Protein AF-A0A1Y5DAU6-F1 (afdb_monomer_lite)

Radius of gyration: 13.49 Å; chains: 1; bounding box: 34×20×34 Å

Structure (mmCIF, N/CA/C/O backbone):
data_AF-A0A1Y5DAU6-F1
#
_entry.id   AF-A0A1Y5DAU6-F1
#
loop_
_atom_site.group_PDB
_atom_site.id
_atom_site.type_symbol
_atom_site.label_atom_id
_atom_site.label_alt_id
_atom_site.label_comp_id
_atom_site.label_asym_id
_atom_site.label_entity_id
_atom_site.label_seq_id
_atom_site.pdbx_PDB_ins_code
_atom_site.Cartn_x
_atom_site.Cartn_y
_atom_site.Cartn_z
_atom_site.occupancy
_atom_site.B_iso_or_equiv
_atom_site.auth_seq_id
_atom_site.auth_comp_id
_atom_site.auth_asym_id
_atom_site.auth_atom_id
_atom_site.pdbx_PDB_model_num
ATOM 1 N N . MET A 1 1 ? -5.242 -10.465 -17.627 1.00 55.09 1 MET A N 1
ATOM 2 C CA . MET A 1 1 ? -5.480 -10.802 -16.203 1.00 55.09 1 MET A CA 1
ATOM 3 C C . MET A 1 1 ? -4.977 -9.716 -15.243 1.00 55.09 1 MET A C 1
ATOM 5 O O . MET A 1 1 ? -5.674 -9.472 -14.272 1.00 55.09 1 MET A O 1
ATOM 9 N N . ALA A 1 2 ? -3.863 -9.015 -15.516 1.00 59.81 2 ALA A N 1
ATOM 10 C CA . ALA A 1 2 ? -3.338 -7.936 -14.653 1.00 59.81 2 ALA A CA 1
ATOM 11 C C . ALA A 1 2 ? -4.336 -6.787 -14.362 1.00 59.81 2 ALA A C 1
ATOM 13 O O . ALA A 1 2 ? -4.597 -6.499 -13.199 1.00 59.81 2 ALA A O 1
ATOM 14 N N . GLY A 1 3 ? -5.001 -6.241 -15.389 1.00 65.00 3 GLY A N 1
ATOM 15 C CA . GLY A 1 3 ? -5.938 -5.116 -15.217 1.00 65.00 3 GLY A CA 1
ATOM 16 C C . GLY A 1 3 ? -7.179 -5.394 -14.358 1.00 65.00 3 GLY A C 1
ATOM 17 O O . GLY A 1 3 ? -7.794 -4.468 -13.846 1.00 65.00 3 GLY A O 1
ATOM 18 N N . VAL A 1 4 ? -7.549 -6.663 -14.147 1.00 70.25 4 VAL A N 1
ATOM 19 C CA . VAL A 1 4 ? -8.657 -7.003 -13.235 1.00 70.25 4 VAL A CA 1
ATOM 20 C C . VAL A 1 4 ? -8.229 -6.781 -11.783 1.00 70.25 4 VAL A C 1
ATOM 22 O O . VAL A 1 4 ? -8.992 -6.230 -10.994 1.00 70.25 4 VAL A O 1
ATOM 25 N N . MET A 1 5 ? -6.990 -7.144 -11.437 1.00 64.62 5 MET A N 1
ATOM 26 C CA . MET A 1 5 ? -6.452 -6.952 -10.087 1.00 64.62 5 MET A CA 1
ATOM 27 C C . MET A 1 5 ? -6.249 -5.466 -9.767 1.00 64.62 5 MET A C 1
ATOM 29 O O . MET A 1 5 ? -6.511 -5.066 -8.638 1.00 64.62 5 MET A O 1
ATOM 33 N N . GLU A 1 6 ? -5.889 -4.646 -10.761 1.00 65.00 6 GLU A N 1
ATOM 34 C CA . GLU A 1 6 ? -5.771 -3.180 -10.634 1.00 65.00 6 GLU A CA 1
ATOM 35 C C . GLU A 1 6 ? -7.066 -2.494 -10.197 1.00 65.00 6 GLU A C 1
ATOM 37 O O . GLU A 1 6 ? -7.013 -1.441 -9.573 1.00 65.00 6 GLU A O 1
ATOM 42 N N . ILE A 1 7 ? -8.224 -3.086 -10.497 1.00 73.88 7 ILE A N 1
ATOM 43 C CA . ILE A 1 7 ? -9.532 -2.519 -10.149 1.00 73.88 7 ILE A CA 1
ATOM 44 C C . ILE A 1 7 ? -10.083 -3.185 -8.886 1.00 73.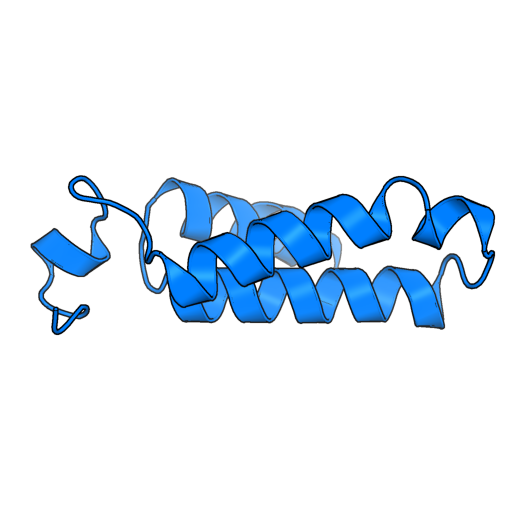88 7 ILE A C 1
ATOM 46 O O . ILE A 1 7 ? -10.603 -2.512 -7.999 1.00 73.88 7 ILE A O 1
ATOM 50 N N . VAL A 1 8 ? -9.948 -4.507 -8.771 1.00 69.62 8 VAL A N 1
ATOM 51 C CA . VAL A 1 8 ? -10.523 -5.277 -7.659 1.00 69.62 8 VAL A CA 1
ATOM 52 C C . VAL A 1 8 ? -9.820 -4.978 -6.331 1.00 69.62 8 VAL A C 1
ATOM 54 O O . VAL A 1 8 ? -10.497 -4.834 -5.317 1.00 69.62 8 VAL A O 1
ATOM 57 N N . LEU A 1 9 ? -8.490 -4.829 -6.314 1.00 64.44 9 LEU A N 1
ATOM 58 C CA . LEU A 1 9 ? -7.727 -4.526 -5.093 1.00 64.44 9 LEU A CA 1
ATOM 59 C C . LEU A 1 9 ? -8.102 -3.184 -4.442 1.00 64.44 9 LEU A C 1
ATOM 61 O O . LEU A 1 9 ? -8.429 -3.182 -3.252 1.00 64.44 9 LEU A O 1
ATOM 65 N N . PRO A 1 10 ? -8.104 -2.048 -5.166 1.00 65.12 10 PRO A N 1
ATOM 66 C CA . PRO A 1 10 ? -8.539 -0.783 -4.585 1.00 65.12 10 PRO A CA 1
ATOM 67 C C . PRO A 1 10 ? -10.037 -0.769 -4.269 1.00 65.12 10 PRO A C 1
ATOM 69 O O . PRO A 1 10 ? -10.429 -0.116 -3.307 1.00 65.12 10 PRO A O 1
ATOM 72 N N . LEU A 1 11 ? -10.874 -1.517 -4.999 1.00 69.50 11 LEU A N 1
ATOM 73 C CA . LEU A 1 11 ? -12.302 -1.632 -4.687 1.00 69.50 11 LEU A CA 1
ATOM 74 C C . LEU A 1 11 ? -12.544 -2.383 -3.367 1.00 69.50 11 LEU A C 1
ATOM 76 O O . LEU A 1 11 ? -13.351 -1.939 -2.556 1.00 69.50 11 LEU A O 1
ATOM 80 N N . LEU A 1 12 ? -11.815 -3.473 -3.109 1.00 62.94 12 LEU A N 1
ATOM 81 C CA . LEU A 1 12 ? -11.863 -4.192 -1.828 1.00 62.94 12 LEU A CA 1
ATOM 82 C C . LEU A 1 12 ? -11.407 -3.309 -0.661 1.00 62.94 12 LEU A C 1
ATOM 84 O O . LEU A 1 12 ? -11.998 -3.348 0.418 1.00 62.94 12 LEU A O 1
ATOM 88 N N . LEU A 1 13 ? -10.394 -2.474 -0.900 1.00 64.19 13 LEU A N 1
ATOM 89 C CA . LEU A 1 13 ? -9.892 -1.515 0.079 1.00 64.19 13 LEU A CA 1
ATOM 90 C C . LEU A 1 13 ? -10.887 -0.366 0.317 1.00 64.19 13 LEU A C 1
ATOM 92 O O . LEU A 1 13 ? -11.079 0.041 1.458 1.00 64.19 13 LEU A O 1
ATOM 96 N N . PHE A 1 14 ? -11.582 0.097 -0.726 1.00 65.50 14 PHE A N 1
ATOM 97 C CA . PHE A 1 14 ? -12.648 1.101 -0.626 1.00 65.50 14 PHE A CA 1
ATOM 98 C C . PHE A 1 14 ? -13.863 0.585 0.154 1.00 65.50 14 PHE A C 1
ATOM 100 O O . PHE A 1 14 ? -14.444 1.304 0.963 1.00 65.50 14 PHE A O 1
ATOM 107 N N . VAL A 1 15 ? -14.232 -0.676 -0.071 1.00 60.00 15 VAL A N 1
ATOM 108 C CA . VAL A 1 15 ? -15.338 -1.354 0.619 1.00 60.00 15 VAL A CA 1
ATOM 109 C C . VAL A 1 15 ? -14.949 -1.742 2.057 1.00 60.00 15 VAL A C 1
ATOM 111 O O . VAL A 1 15 ? -15.820 -1.984 2.889 1.00 60.00 15 VAL A O 1
ATOM 114 N N . GLY A 1 16 ? -13.655 -1.734 2.390 1.00 60.09 16 GLY A N 1
ATOM 115 C CA . GLY A 1 16 ? -13.168 -2.014 3.737 1.00 60.09 16 GLY A CA 1
ATOM 116 C C . GLY A 1 16 ? -13.391 -3.471 4.143 1.00 60.09 16 GLY A C 1
ATOM 117 O O . GLY A 1 16 ? -13.825 -3.735 5.257 1.00 60.09 16 GLY A O 1
ATOM 118 N N . LEU A 1 17 ? -13.198 -4.419 3.224 1.00 56.81 17 LEU A N 1
ATOM 119 C CA . LEU A 1 17 ? -13.286 -5.855 3.503 1.00 56.81 17 LEU A CA 1
ATOM 120 C C . LEU A 1 17 ? -11.893 -6.469 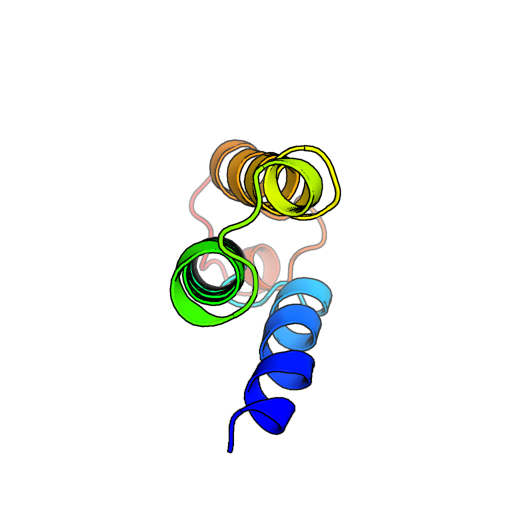3.324 1.00 56.81 17 LEU A C 1
ATOM 122 O O . LEU A 1 17 ? -11.301 -6.355 2.252 1.00 56.81 17 LEU A O 1
ATOM 126 N N . PHE A 1 18 ? -11.356 -7.114 4.362 1.00 62.41 18 PHE A N 1
ATOM 127 C CA . PHE A 1 18 ? -9.967 -7.581 4.438 1.00 62.41 18 PHE A CA 1
ATOM 128 C C . PHE A 1 18 ? -8.926 -6.475 4.224 1.00 62.41 18 PHE A C 1
ATOM 130 O O . PHE A 1 18 ? -7.874 -6.693 3.623 1.00 62.41 18 PHE A O 1
ATOM 137 N N . SER A 1 19 ? -9.169 -5.280 4.752 1.00 65.31 19 SER A N 1
ATOM 138 C CA . SER A 1 19 ? -8.402 -4.071 4.435 1.00 65.31 19 SER A CA 1
ATOM 139 C C . SER A 1 19 ? -6.898 -4.173 4.713 1.00 65.31 19 SER A C 1
ATOM 141 O O . SER A 1 19 ? -6.096 -3.595 3.985 1.00 65.31 19 SER A O 1
ATOM 143 N N . ARG A 1 20 ? -6.481 -4.945 5.730 1.00 71.44 20 ARG A N 1
ATOM 144 C CA . ARG A 1 20 ? -5.052 -5.212 5.989 1.00 71.44 20 ARG A CA 1
ATOM 145 C C . ARG A 1 20 ? -4.431 -6.105 4.917 1.00 71.44 20 ARG A C 1
ATOM 147 O O . ARG A 1 20 ? -3.320 -5.845 4.471 1.00 71.44 20 ARG A O 1
ATOM 154 N N . PHE A 1 21 ? -5.154 -7.136 4.487 1.00 69.31 21 PHE A N 1
ATOM 155 C CA . PHE A 1 21 ? -4.734 -8.001 3.385 1.00 69.31 21 PHE A CA 1
ATOM 156 C C . PHE A 1 21 ? -4.714 -7.234 2.058 1.00 69.31 21 PHE A C 1
ATOM 158 O O . PHE A 1 21 ? -3.764 -7.375 1.294 1.00 69.31 21 PHE A O 1
ATOM 165 N N . ALA A 1 22 ? -5.702 -6.369 1.818 1.00 72.88 22 ALA A N 1
ATOM 166 C CA . ALA A 1 22 ? -5.747 -5.496 0.649 1.00 72.88 22 ALA A CA 1
ATOM 167 C C . ALA A 1 22 ? -4.580 -4.491 0.637 1.00 72.88 22 ALA A C 1
ATOM 169 O O . ALA A 1 22 ? -3.927 -4.330 -0.391 1.00 72.88 22 ALA A O 1
ATOM 170 N N . ALA A 1 23 ? -4.252 -3.877 1.781 1.00 77.06 23 ALA A N 1
ATOM 171 C CA . ALA A 1 23 ? -3.092 -2.993 1.911 1.00 77.06 23 ALA A CA 1
ATOM 172 C C . ALA A 1 23 ? -1.768 -3.728 1.643 1.00 77.06 23 ALA A C 1
ATOM 174 O O . ALA A 1 23 ? -0.930 -3.233 0.893 1.00 77.06 23 ALA A O 1
ATOM 175 N N . LEU A 1 24 ? -1.598 -4.935 2.196 1.00 79.62 24 LEU A N 1
ATOM 176 C CA . LEU A 1 24 ? -0.445 -5.798 1.913 1.00 79.62 24 LEU A CA 1
ATOM 177 C C . LEU A 1 24 ? -0.338 -6.140 0.425 1.00 79.62 24 LEU A C 1
ATOM 179 O O . LEU A 1 24 ? 0.745 -6.061 -0.152 1.00 79.62 24 LEU A O 1
ATOM 183 N N . ALA A 1 25 ? -1.457 -6.485 -0.206 1.00 79.94 25 ALA A N 1
ATOM 184 C CA . ALA A 1 25 ? -1.492 -6.808 -1.623 1.00 79.94 25 ALA A CA 1
ATOM 185 C C . ALA A 1 25 ? -1.180 -5.588 -2.510 1.00 79.94 25 ALA A C 1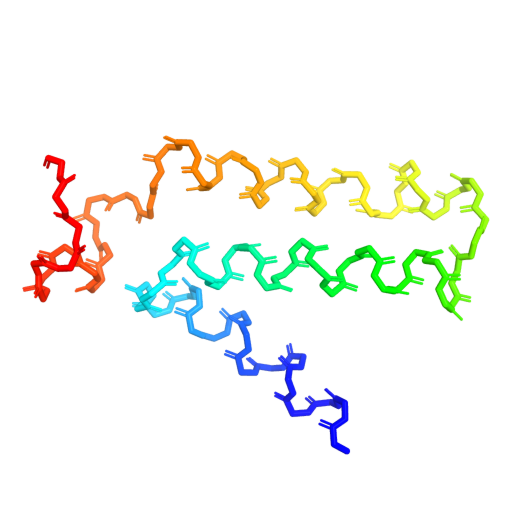
ATOM 187 O O . ALA A 1 25 ? -0.455 -5.735 -3.492 1.00 79.94 25 ALA A O 1
ATOM 188 N N . LEU A 1 26 ? -1.626 -4.380 -2.142 1.00 81.62 26 LEU A N 1
ATOM 189 C CA . LEU A 1 26 ? -1.246 -3.141 -2.835 1.00 81.62 26 LEU A CA 1
ATOM 190 C C . LEU A 1 26 ? 0.240 -2.804 -2.680 1.00 81.62 26 LEU A C 1
ATOM 192 O O . LEU A 1 26 ? 0.867 -2.380 -3.650 1.00 81.62 26 LEU A O 1
ATOM 196 N N . ILE A 1 27 ? 0.829 -3.019 -1.500 1.00 85.56 27 ILE A N 1
ATOM 197 C CA . ILE A 1 27 ? 2.280 -2.864 -1.310 1.00 85.56 27 ILE A CA 1
ATOM 198 C C . ILE A 1 27 ? 3.030 -3.878 -2.176 1.00 85.56 27 ILE A C 1
ATOM 200 O O . ILE A 1 27 ? 3.971 -3.503 -2.871 1.00 85.56 27 ILE A O 1
ATOM 204 N N . GLY A 1 28 ? 2.599 -5.143 -2.183 1.00 85.62 28 GLY A N 1
ATOM 205 C CA . GLY A 1 28 ? 3.193 -6.187 -3.021 1.00 85.62 28 GLY A CA 1
ATOM 206 C C . GLY A 1 28 ? 3.111 -5.854 -4.510 1.00 85.62 28 GLY A C 1
ATOM 207 O O . GLY A 1 28 ? 4.090 -6.003 -5.237 1.00 85.62 28 GLY A O 1
ATOM 208 N N . MET A 1 29 ? 1.974 -5.320 -4.954 1.00 84.50 29 MET A N 1
ATOM 209 C CA . MET A 1 29 ? 1.794 -4.841 -6.320 1.00 84.50 29 MET A CA 1
ATOM 210 C C . MET A 1 29 ? 2.694 -3.642 -6.637 1.00 84.50 29 MET A C 1
ATOM 212 O O . MET A 1 29 ? 3.329 -3.619 -7.687 1.00 84.50 29 MET A O 1
ATOM 216 N N . THR A 1 30 ? 2.803 -2.680 -5.722 1.00 87.50 30 THR A N 1
ATOM 217 C CA . THR A 1 30 ? 3.692 -1.518 -5.878 1.00 87.50 30 THR A CA 1
ATOM 218 C C . THR A 1 30 ? 5.153 -1.959 -5.981 1.00 87.50 30 THR A C 1
ATOM 220 O O . THR A 1 30 ? 5.881 -1.485 -6.849 1.00 87.50 30 THR A O 1
ATOM 223 N N . ALA A 1 31 ? 5.574 -2.921 -5.155 1.00 86.38 31 ALA A N 1
ATOM 224 C CA . ALA A 1 31 ? 6.910 -3.505 -5.222 1.00 86.38 31 ALA A CA 1
ATOM 225 C C . ALA A 1 31 ? 7.143 -4.244 -6.548 1.00 86.38 31 ALA A C 1
ATOM 227 O O . ALA A 1 31 ? 8.205 -4.107 -7.148 1.00 86.38 31 ALA A O 1
ATOM 228 N N . PHE A 1 32 ? 6.145 -4.980 -7.043 1.00 87.25 32 PHE A N 1
ATOM 229 C CA . PHE A 1 32 ? 6.228 -5.628 -8.348 1.00 87.25 32 PHE A CA 1
ATOM 230 C C . PHE A 1 32 ? 6.373 -4.606 -9.482 1.00 87.25 32 PHE A C 1
ATOM 232 O O . PHE A 1 32 ? 7.251 -4.763 -10.321 1.00 87.25 32 PHE A O 1
ATOM 239 N N . ILE A 1 33 ? 5.579 -3.532 -9.488 1.00 86.81 33 ILE A N 1
ATOM 240 C CA . ILE A 1 33 ? 5.673 -2.468 -10.501 1.00 86.81 33 ILE A CA 1
ATOM 241 C C . ILE A 1 33 ? 7.051 -1.798 -10.450 1.00 86.81 33 ILE A C 1
ATOM 243 O O . ILE A 1 33 ? 7.686 -1.627 -11.492 1.00 86.81 33 ILE A O 1
ATOM 247 N N . GLN A 1 34 ? 7.550 -1.495 -9.249 1.00 86.38 34 GLN A N 1
ATOM 248 C CA . GLN A 1 34 ? 8.869 -0.893 -9.066 1.00 86.38 34 GLN A CA 1
ATOM 249 C C . GLN A 1 34 ? 9.998 -1.807 -9.557 1.00 86.38 34 GLN A C 1
ATOM 251 O O . GLN A 1 34 ? 10.950 -1.326 -10.155 1.00 86.38 34 GLN A O 1
ATOM 256 N N . LEU A 1 35 ? 9.936 -3.114 -9.298 1.00 86.69 35 LEU A N 1
ATOM 257 C CA . LEU A 1 35 ? 11.036 -4.024 -9.633 1.00 86.69 35 LEU A CA 1
ATOM 258 C C . LEU A 1 35 ? 10.957 -4.567 -11.065 1.00 86.69 35 LEU A C 1
ATOM 260 O O . LEU A 1 35 ? 11.994 -4.813 -11.674 1.00 86.69 35 LEU A O 1
ATOM 264 N N . ALA A 1 36 ? 9.750 -4.772 -11.596 1.00 86.44 36 ALA A N 1
ATOM 265 C CA . ALA A 1 36 ? 9.531 -5.449 -12.874 1.00 86.44 36 ALA A CA 1
ATOM 266 C C . ALA A 1 36 ? 9.225 -4.502 -14.043 1.00 86.44 36 ALA A C 1
ATOM 268 O O . ALA A 1 36 ? 9.463 -4.883 -15.186 1.00 86.44 36 ALA A O 1
ATOM 269 N N . VAL A 1 37 ? 8.688 -3.302 -13.787 1.00 86.25 37 VAL A N 1
ATOM 270 C CA . VAL A 1 37 ? 8.237 -2.380 -14.849 1.00 86.25 37 VAL A CA 1
ATOM 271 C C . VAL A 1 37 ? 9.055 -1.090 -14.862 1.00 86.25 37 VAL A C 1
ATOM 273 O O . VAL A 1 37 ? 9.595 -0.730 -15.904 1.00 86.25 37 VAL A O 1
ATOM 276 N N . PHE A 1 38 ? 9.192 -0.421 -13.714 1.00 84.00 38 PHE A N 1
ATOM 277 C CA . PHE A 1 38 ? 9.882 0.869 -13.590 1.00 84.00 38 PHE A CA 1
ATOM 278 C C . PHE A 1 38 ? 10.976 0.830 -12.507 1.00 84.00 38 PHE A C 1
ATOM 280 O O . PHE A 1 38 ? 10.799 1.409 -11.436 1.00 84.00 38 PHE A O 1
ATOM 287 N N . PRO A 1 39 ? 12.136 0.197 -12.776 1.00 82.81 39 PRO A N 1
ATOM 288 C CA . PRO A 1 39 ? 13.249 0.082 -11.820 1.00 82.81 39 PRO A CA 1
ATOM 289 C C . PRO A 1 39 ? 14.017 1.390 -11.585 1.00 82.81 39 PRO A C 1
ATOM 291 O O . PRO A 1 39 ? 14.998 1.428 -10.845 1.00 82.81 39 PRO A O 1
ATOM 294 N N . GLU A 1 40 ? 13.590 2.473 -12.217 1.00 88.81 40 GLU A N 1
ATOM 295 C CA . GLU A 1 40 ? 14.180 3.795 -12.090 1.00 88.81 40 GLU A CA 1
ATOM 296 C C . GLU A 1 40 ? 13.927 4.423 -1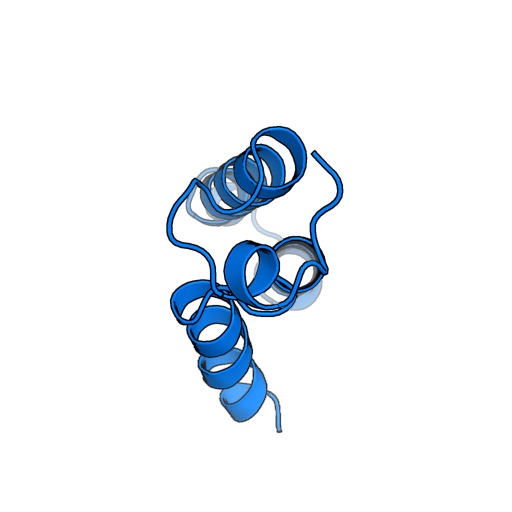0.712 1.00 88.81 40 GLU A C 1
ATOM 298 O O . GLU A 1 40 ? 12.844 4.344 -10.126 1.00 88.81 40 GLU A O 1
ATOM 303 N N . TRP A 1 41 ? 14.950 5.119 -10.211 1.00 84.62 41 TRP A N 1
ATOM 304 C CA . TRP A 1 41 ? 14.899 5.778 -8.906 1.00 84.62 41 TRP A CA 1
ATOM 305 C C . TRP A 1 41 ? 13.883 6.931 -8.864 1.00 84.62 41 TRP A C 1
ATOM 307 O O . TRP A 1 41 ? 13.318 7.223 -7.813 1.00 84.62 41 TRP A O 1
ATOM 317 N N . SER A 1 42 ? 13.592 7.549 -10.016 1.00 85.06 42 SER A N 1
ATOM 318 C CA . SER A 1 42 ? 12.565 8.592 -10.114 1.00 85.06 42 SER A CA 1
ATOM 319 C C . SER A 1 42 ? 11.174 8.051 -9.773 1.00 85.06 42 SER A C 1
ATOM 321 O O . SER A 1 42 ? 10.438 8.710 -9.040 1.00 85.06 42 SER A O 1
ATOM 323 N N . HIS A 1 43 ? 10.844 6.837 -10.231 1.00 85.19 43 HIS A N 1
ATOM 324 C CA . HIS A 1 43 ? 9.565 6.183 -9.943 1.00 85.19 43 HIS A CA 1
ATOM 325 C C . HIS A 1 43 ? 9.432 5.789 -8.465 1.00 85.19 43 HIS A C 1
ATOM 327 O O . HIS A 1 43 ? 8.343 5.870 -7.890 1.00 85.19 43 HIS A O 1
ATOM 333 N N . TRP A 1 44 ? 10.558 5.449 -7.822 1.00 82.88 44 TRP A N 1
ATOM 334 C CA . TRP A 1 44 ? 10.591 5.168 -6.388 1.00 82.88 44 TRP A CA 1
ATOM 335 C C . TRP A 1 44 ? 10.220 6.400 -5.560 1.00 82.88 44 TRP A C 1
ATOM 337 O O . TRP A 1 44 ? 9.356 6.331 -4.685 1.00 82.88 44 TRP A O 1
ATOM 347 N N . VAL A 1 45 ? 10.841 7.546 -5.853 1.00 86.38 45 VAL A N 1
ATOM 348 C CA . VAL A 1 45 ? 10.565 8.806 -5.146 1.00 86.38 45 VAL A CA 1
ATOM 349 C C . VAL A 1 45 ? 9.123 9.254 -5.374 1.00 86.38 45 VAL A C 1
ATOM 351 O O . VAL A 1 45 ? 8.447 9.636 -4.420 1.00 86.38 45 VAL A O 1
ATOM 354 N N . ASN A 1 46 ? 8.621 9.164 -6.604 1.00 83.12 46 ASN A N 1
ATOM 355 C CA . ASN A 1 46 ? 7.233 9.471 -6.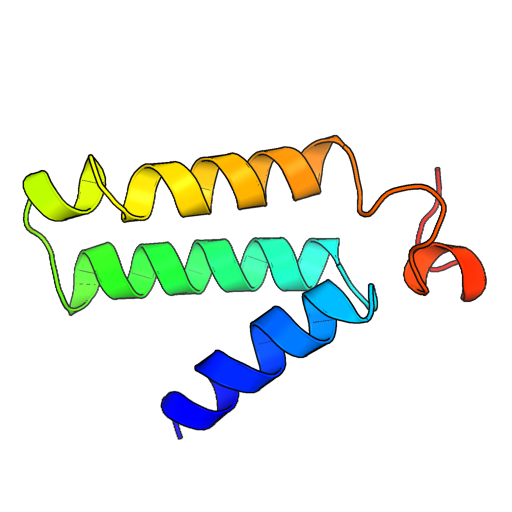925 1.00 83.12 46 ASN A CA 1
ATOM 356 C C . ASN A 1 46 ? 6.790 8.640 -8.144 1.00 83.12 46 ASN A C 1
ATOM 358 O O . ASN A 1 46 ? 7.361 8.842 -9.217 1.00 83.12 46 ASN A O 1
ATOM 362 N N . PRO A 1 47 ? 5.798 7.732 -8.034 1.00 82.69 47 PRO A N 1
ATOM 363 C CA . PRO A 1 47 ? 4.790 7.599 -6.973 1.00 82.69 47 PRO A CA 1
ATOM 364 C C . PRO A 1 47 ? 4.973 6.428 -5.985 1.00 82.69 47 PRO A C 1
ATOM 366 O O . PRO A 1 47 ? 4.192 6.329 -5.036 1.00 82.69 47 PRO A O 1
ATOM 369 N N . ALA A 1 48 ? 5.941 5.524 -6.167 1.00 85.00 48 ALA A N 1
ATOM 370 C CA . ALA A 1 48 ? 5.936 4.239 -5.454 1.00 85.00 48 ALA A CA 1
ATOM 371 C C . ALA A 1 48 ? 6.086 4.373 -3.924 1.00 85.00 48 ALA A C 1
ATOM 373 O O . ALA A 1 48 ? 5.361 3.714 -3.174 1.00 85.00 48 ALA A O 1
ATOM 374 N N . SER A 1 49 ? 6.963 5.261 -3.442 1.00 86.81 49 SER A N 1
ATOM 375 C CA . SER A 1 49 ? 7.162 5.485 -2.001 1.00 86.81 49 SER A CA 1
ATOM 376 C C . SER A 1 49 ? 5.890 5.951 -1.284 1.00 86.81 49 SER A C 1
ATOM 378 O O . SER A 1 49 ? 5.631 5.524 -0.159 1.00 86.81 49 SER A O 1
ATOM 380 N N . TRP A 1 50 ? 5.055 6.759 -1.946 1.00 87.62 50 TRP A N 1
ATOM 381 C CA . TRP A 1 50 ? 3.786 7.237 -1.399 1.00 87.62 50 TRP A CA 1
ATOM 382 C C . TRP A 1 50 ? 2.783 6.104 -1.216 1.00 87.62 50 TRP A C 1
ATOM 384 O O . TRP A 1 50 ? 2.168 5.993 -0.156 1.00 87.62 50 TRP A O 1
ATOM 394 N N . TRP A 1 51 ? 2.651 5.225 -2.209 1.00 85.81 51 TRP A N 1
ATOM 395 C CA . TRP A 1 51 ? 1.754 4.072 -2.122 1.00 85.81 51 TRP A CA 1
ATOM 396 C C . TRP A 1 51 ? 2.177 3.091 -1.032 1.00 85.81 51 TRP A C 1
ATOM 398 O O . TRP A 1 51 ? 1.334 2.623 -0.264 1.00 85.81 51 TRP A O 1
ATOM 408 N N . VAL A 1 52 ? 3.483 2.842 -0.900 1.00 86.38 52 VAL A N 1
ATOM 409 C CA . VAL A 1 52 ? 4.021 2.019 0.189 1.00 86.38 52 VAL A CA 1
ATOM 410 C C . VAL A 1 52 ? 3.769 2.677 1.545 1.00 86.38 52 VAL A C 1
ATOM 412 O O . VAL A 1 52 ? 3.317 1.999 2.465 1.00 86.38 52 VAL A O 1
ATOM 415 N N . ALA A 1 53 ? 3.998 3.986 1.679 1.00 87.19 53 ALA A N 1
ATOM 416 C CA . ALA A 1 53 ? 3.777 4.712 2.928 1.00 87.19 53 ALA A CA 1
ATOM 417 C C . ALA A 1 53 ? 2.301 4.707 3.353 1.00 87.19 53 ALA A C 1
ATOM 419 O O . ALA A 1 53 ? 2.000 4.434 4.514 1.00 87.19 53 ALA A O 1
ATOM 420 N N . VAL A 1 54 ? 1.374 4.952 2.423 1.00 84.81 54 VAL A N 1
ATOM 421 C CA . VAL A 1 54 ? -0.072 4.929 2.694 1.00 84.81 54 VAL A CA 1
ATOM 422 C C . VAL A 1 54 ? -0.546 3.512 3.020 1.00 84.81 54 VAL A C 1
ATOM 424 O O . VAL A 1 54 ? -1.269 3.324 3.998 1.00 84.81 54 VAL A O 1
ATOM 427 N N . GLY A 1 55 ? -0.099 2.501 2.268 1.00 83.25 55 GLY A N 1
ATOM 428 C CA . GLY A 1 55 ? -0.409 1.099 2.558 1.00 83.25 55 GLY A CA 1
ATOM 429 C C . GLY A 1 55 ? 0.121 0.658 3.926 1.00 83.25 55 GLY A C 1
ATOM 430 O O . GLY A 1 55 ? -0.596 0.018 4.694 1.00 83.25 55 GLY A O 1
ATOM 431 N N . ALA A 1 56 ? 1.352 1.048 4.271 1.00 82.88 56 ALA A N 1
ATOM 432 C CA . ALA A 1 56 ? 1.964 0.752 5.563 1.00 82.88 56 ALA A CA 1
ATOM 433 C C . ALA A 1 56 ? 1.252 1.479 6.710 1.00 82.88 56 ALA A C 1
ATOM 435 O O . ALA A 1 56 ? 1.002 0.878 7.756 1.00 82.88 56 ALA A O 1
ATOM 436 N N . ALA A 1 57 ? 0.860 2.739 6.506 1.00 82.00 57 ALA A N 1
ATOM 437 C CA . ALA A 1 57 ? 0.037 3.465 7.461 1.00 82.00 57 ALA A CA 1
ATOM 438 C C . ALA A 1 57 ? -1.272 2.710 7.716 1.00 82.00 57 ALA A C 1
ATOM 440 O O . ALA A 1 57 ? -1.601 2.479 8.874 1.00 82.00 57 ALA A O 1
ATOM 441 N N . LEU A 1 58 ? -1.951 2.232 6.666 1.00 78.00 58 LEU A N 1
ATOM 442 C CA . LEU A 1 58 ? -3.201 1.476 6.782 1.00 78.00 58 LEU A CA 1
ATOM 443 C C . LEU A 1 58 ? -3.033 0.128 7.505 1.00 78.00 58 LEU A C 1
ATOM 445 O O . LEU A 1 58 ? -3.931 -0.295 8.234 1.00 78.00 58 LEU A O 1
ATOM 449 N N . LEU A 1 59 ? -1.877 -0.529 7.360 1.00 75.69 59 LEU A N 1
ATOM 450 C CA . LEU A 1 59 ? -1.536 -1.732 8.128 1.00 75.69 59 LEU A CA 1
ATOM 451 C C . LEU A 1 59 ? -1.408 -1.448 9.633 1.00 75.69 59 LEU A C 1
ATOM 453 O O . LEU A 1 59 ? -1.821 -2.279 10.444 1.00 75.69 59 LEU A O 1
ATOM 457 N N . VAL A 1 60 ? -0.852 -0.291 10.006 1.00 76.94 60 VAL A N 1
ATOM 458 C CA . VAL A 1 60 ? -0.609 0.099 11.407 1.00 76.94 60 VAL A CA 1
ATOM 459 C C . VAL A 1 60 ? -1.856 0.703 12.061 1.00 76.94 60 VAL A C 1
ATOM 461 O O . VAL A 1 60 ? -2.204 0.347 13.191 1.00 76.94 60 VAL A O 1
ATOM 464 N N . THR A 1 61 ? -2.539 1.624 11.381 1.00 71.31 61 THR A N 1
ATOM 465 C CA . THR A 1 61 ? -3.720 2.318 11.916 1.00 71.31 61 THR A CA 1
ATOM 466 C C . THR A 1 61 ? -4.986 1.470 11.825 1.00 71.31 61 THR A C 1
ATOM 468 O O . THR A 1 61 ? -5.853 1.594 12.695 1.00 71.31 61 THR A O 1
ATOM 471 N N . GLY A 1 62 ? -5.059 0.556 10.853 1.00 67.50 62 GLY A N 1
ATOM 472 C CA . GLY A 1 62 ? -6.262 -0.201 10.513 1.00 67.50 62 GLY A CA 1
ATOM 473 C C . GLY A 1 62 ? -7.262 0.636 9.696 1.00 67.50 62 GLY A C 1
ATOM 474 O O . GLY A 1 62 ? -7.189 1.866 9.699 1.00 67.50 62 GLY A O 1
ATOM 475 N N . PRO A 1 63 ? -8.222 0.003 9.003 1.00 66.50 63 PRO A N 1
ATOM 476 C CA . PRO A 1 63 ? -9.191 0.646 8.100 1.00 66.50 63 PRO A CA 1
ATOM 477 C C . PRO A 1 63 ? -10.250 1.573 8.739 1.00 66.50 63 PRO A C 1
ATOM 479 O O . PRO A 1 63 ? -11.278 1.872 8.136 1.00 66.50 63 PRO A O 1
ATOM 482 N N . GLY A 1 64 ? -9.997 2.128 9.923 1.00 64.44 64 GLY A N 1
ATOM 483 C CA . GLY A 1 64 ? -10.871 3.132 10.530 1.00 64.44 64 GLY A CA 1
ATOM 484 C C . GLY A 1 64 ? -12.219 2.586 11.027 1.00 64.44 64 GLY A C 1
ATOM 485 O O . GLY A 1 64 ? -12.547 1.409 10.921 1.00 64.44 64 GLY A O 1
ATOM 486 N N . ARG A 1 65 ? -13.020 3.459 11.656 1.00 57.56 65 ARG A N 1
ATOM 487 C CA . ARG A 1 65 ? -14.251 3.060 12.374 1.00 57.56 65 ARG A CA 1
ATOM 488 C C . ARG A 1 65 ? -15.422 2.643 11.472 1.00 57.56 65 ARG A C 1
ATOM 490 O O . ARG A 1 65 ? -16.339 2.017 11.988 1.00 57.56 65 ARG A O 1
ATOM 497 N N . PHE A 1 66 ? -15.389 2.987 10.184 1.00 56.06 66 PHE A N 1
ATOM 498 C CA . PHE A 1 66 ? -16.468 2.727 9.219 1.00 56.06 6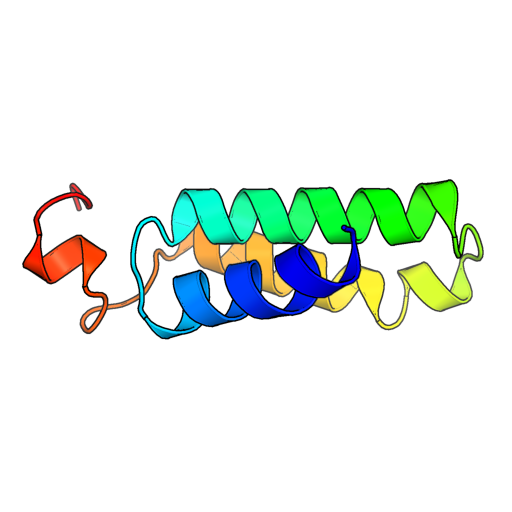6 PHE A CA 1
ATOM 499 C C . PHE A 1 66 ? -16.195 1.531 8.289 1.00 56.06 66 PHE A C 1
ATOM 501 O O . PHE A 1 66 ? -16.977 1.287 7.378 1.00 56.06 66 PHE A O 1
ATOM 508 N N . SER A 1 67 ? -15.107 0.786 8.509 1.00 60.47 67 SER A N 1
ATOM 509 C CA . SER A 1 67 ? -14.768 -0.384 7.695 1.00 60.47 67 SER A CA 1
ATOM 510 C C . SER A 1 67 ? -15.779 -1.522 7.863 1.00 60.47 67 SER A C 1
ATOM 512 O O . SER A 1 67 ? -16.183 -1.829 8.992 1.00 60.47 67 SER A O 1
ATOM 514 N N . LEU A 1 68 ? -16.139 -2.204 6.770 1.00 57.38 68 LEU A N 1
ATOM 515 C CA . LEU A 1 68 ? -16.949 -3.425 6.829 1.00 57.38 68 LEU A CA 1
ATOM 516 C C . LEU A 1 68 ? -16.236 -4.545 7.601 1.00 57.38 68 LEU A C 1
ATOM 518 O O . LEU A 1 68 ? -16.908 -5.345 8.242 1.00 57.38 68 LEU A O 1
ATOM 522 N N . ASP A 1 69 ? -14.903 -4.552 7.663 1.00 58.16 69 ASP A N 1
ATOM 523 C CA . ASP A 1 69 ? -14.111 -5.441 8.523 1.00 58.16 69 ASP A CA 1
ATOM 524 C C . ASP A 1 69 ? -14.517 -5.341 10.002 1.00 58.16 69 ASP A C 1
ATOM 526 O O . ASP A 1 69 ? -14.532 -6.342 10.724 1.00 58.16 69 ASP A O 1
ATOM 530 N N . LYS A 1 70 ? -14.899 -4.140 10.453 1.00 58.38 70 LYS A N 1
ATOM 531 C CA . LYS A 1 70 ? -15.378 -3.898 11.814 1.00 58.38 70 LYS A CA 1
ATOM 532 C C . LYS A 1 70 ? -16.840 -4.303 11.989 1.00 58.38 70 LYS A C 1
ATOM 534 O O . LYS A 1 70 ? -17.202 -4.815 13.044 1.00 58.38 70 LYS A O 1
ATOM 539 N N . VAL A 1 71 ? -17.661 -4.121 10.951 1.00 57.88 71 VAL A N 1
ATOM 540 C CA . VAL A 1 71 ? -19.065 -4.573 10.920 1.00 57.88 71 VAL A CA 1
ATOM 541 C C . VAL A 1 71 ? -19.153 -6.104 10.941 1.00 57.88 71 VAL A C 1
ATOM 543 O O . VAL A 1 71 ? -20.006 -6.655 11.630 1.00 57.88 71 VAL A O 1
ATOM 546 N N . PHE A 1 72 ? -18.237 -6.796 10.258 1.00 59.59 72 PHE A N 1
ATOM 547 C CA . PHE A 1 72 ? -18.146 -8.260 10.227 1.00 59.59 72 PHE A CA 1
ATOM 548 C C . PHE A 1 72 ? -17.279 -8.860 11.350 1.00 59.59 72 PHE A C 1
ATOM 550 O O . PHE A 1 72 ? -17.132 -10.078 11.417 1.00 59.59 72 PHE A O 1
ATOM 557 N N . GLY A 1 73 ? -16.711 -8.042 12.247 1.00 56.50 73 GLY A N 1
ATOM 558 C CA . GLY A 1 73 ? -15.921 -8.516 13.393 1.00 56.50 73 GLY A CA 1
ATOM 559 C C . GLY A 1 73 ? -14.591 -9.194 13.030 1.00 56.50 73 GLY A C 1
ATOM 560 O O . GLY A 1 73 ? -14.004 -9.880 13.867 1.00 56.50 73 GLY A O 1
ATOM 561 N N . LEU A 1 74 ? -14.110 -9.009 11.797 1.00 57.31 74 LEU A N 1
ATOM 562 C CA . LEU A 1 74 ? -12.827 -9.527 11.304 1.00 57.31 74 LEU A CA 1
ATOM 563 C C . LEU A 1 74 ? -11.637 -8.732 11.860 1.00 57.31 74 LEU A C 1
ATOM 565 O O . LEU A 1 74 ? -10.511 -9.229 11.914 1.00 57.31 74 LEU A O 1
ATOM 569 N N . GLU A 1 75 ? -11.888 -7.517 12.345 1.00 54.19 75 GLU A N 1
ATOM 570 C CA . GLU A 1 75 ? -10.926 -6.736 13.107 1.00 54.19 75 GLU A CA 1
ATOM 571 C C . GLU A 1 75 ? -11.116 -6.900 14.614 1.00 54.19 75 GLU A C 1
ATOM 573 O O . GLU A 1 75 ? -12.004 -6.311 15.229 1.00 54.19 75 GLU A O 1
ATOM 578 N N . LYS A 1 76 ? -10.200 -7.641 15.243 1.00 48.72 76 LYS A N 1
ATOM 579 C CA . LYS A 1 76 ? -9.967 -7.531 16.685 1.00 48.72 76 LYS A CA 1
ATOM 580 C C . LYS A 1 76 ? -9.109 -6.290 16.952 1.00 48.72 76 LYS A C 1
ATOM 582 O O . LYS A 1 76 ? -7.883 -6.343 16.830 1.00 48.72 76 LYS A O 1
ATOM 587 N N . LYS A 1 77 ? -9.756 -5.178 17.303 1.00 49.25 77 LYS A N 1
ATOM 588 C CA . LYS A 1 77 ? -9.150 -4.090 18.080 1.00 49.25 77 LYS A CA 1
ATOM 589 C C . LYS A 1 77 ? -10.170 -3.489 19.035 1.00 49.25 77 LYS A C 1
ATOM 591 O O . LYS A 1 77 ? -11.231 -3.036 18.550 1.00 49.25 77 LYS A O 1
#

Secondary structure (DSSP, 8-state):
-HHHHHHHHHHHHHHTSSHHHHHHHHHHHHHHHHHHT---HHHIIIIIHHHHHHHHHHHHH-S-TT-HHHHTT----

Sequence (77 aa):
MAGVMEIVLPLLLFVGLFSRFAALALIGMTAFIQLAVFPEWSHWVNPASWWVAVGAALLVTGPGRFSLDKVFGLEKK

Foldseek 3Di:
DVVVCVPVLVVCCVLQPPVLVSLVVQLVVLVCCCPPPNVDPVVCVPPSVVSNVVSVVCNVVPSDDPHVCVVVVVDDD

pLDDT: mean 73.12, std 11.89, range [48.72, 88.81]